Protein AF-A0A6A6YXM2-F1 (afdb_monomer_lite)

Foldseek 3Di:
DPPCVVPLVVLLVLLLVLLLVPPPPPDPCSPVLSVLLVVVLVVDVVLVVLQCVQLVVQVPDPDNDDSPRSNVSVCPRPSSVVSSVVSCVVVDPDDDDDDDPDFDADPNDTD

Secondary structure (DSSP, 8-state):
--HHHHH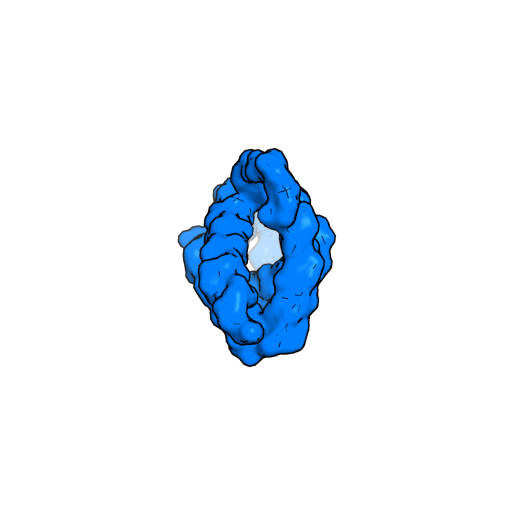HHHHHHHHHHHHHTTSTTS-S-HHHHHHHHHHHHHH-HHHHHHHHHHHGGGTS-SS---HHHHHHHHTT-HHHHHHHHHHHHHH----------S--EETTEE-

Structure (mmCIF, N/CA/C/O backbone):
data_AF-A0A6A6YXM2-F1
#
_entry.id   AF-A0A6A6YXM2-F1
#
loop_
_atom_site.group_PDB
_atom_site.id
_atom_site.type_symbol
_atom_site.label_atom_id
_atom_site.label_alt_id
_atom_site.label_comp_id
_atom_site.label_asym_id
_atom_site.label_entity_id
_atom_site.label_seq_id
_atom_site.pdbx_PDB_ins_code
_atom_site.Cartn_x
_atom_site.Cartn_y
_atom_site.Cartn_z
_atom_site.occupancy
_atom_site.B_iso_or_equiv
_atom_site.auth_seq_id
_atom_site.auth_comp_id
_atom_site.auth_asym_id
_atom_site.auth_atom_id
_atom_site.pdbx_PDB_model_num
ATOM 1 N N . MET A 1 1 ? -23.058 -2.006 18.139 1.00 37.28 1 MET A N 1
ATOM 2 C CA . MET A 1 1 ? -22.084 -2.447 17.113 1.00 37.28 1 MET A CA 1
ATOM 3 C C . MET A 1 1 ? -22.248 -1.677 15.785 1.00 37.28 1 MET A C 1
ATOM 5 O O . MET A 1 1 ? -22.122 -2.265 14.727 1.00 37.28 1 MET A O 1
ATOM 9 N N . TYR A 1 2 ? -22.517 -0.359 15.825 1.00 26.78 2 TYR A N 1
ATOM 10 C CA . TYR A 1 2 ? -22.783 0.479 14.630 1.00 26.78 2 TYR A CA 1
ATOM 11 C C . TYR A 1 2 ? -21.821 1.678 14.481 1.00 26.78 2 TYR A C 1
ATOM 13 O O . TYR A 1 2 ? -21.868 2.398 13.491 1.00 26.78 2 TYR A O 1
ATOM 21 N N . TRP A 1 3 ? -20.914 1.879 15.442 1.00 25.92 3 TRP A N 1
ATOM 22 C CA . TRP A 1 3 ? -20.060 3.071 15.515 1.00 25.92 3 TRP A CA 1
ATOM 23 C C . TRP A 1 3 ? -18.758 2.972 14.695 1.00 25.92 3 TRP A C 1
ATOM 25 O O . TRP A 1 3 ? -18.147 3.995 14.413 1.00 25.92 3 TRP A O 1
ATOM 35 N N . ALA A 1 4 ? -18.345 1.777 14.252 1.00 35.81 4 ALA A N 1
ATOM 36 C CA . ALA A 1 4 ? -17.103 1.593 13.486 1.00 35.81 4 ALA A CA 1
ATOM 37 C C . ALA A 1 4 ? -17.230 1.996 11.999 1.00 35.81 4 ALA A C 1
ATOM 39 O O . ALA A 1 4 ? -16.297 2.540 11.413 1.00 35.81 4 ALA A O 1
ATOM 40 N N . TYR A 1 5 ? -18.408 1.806 11.394 1.00 35.81 5 TYR A N 1
ATOM 41 C CA . TYR A 1 5 ? -18.618 2.040 9.958 1.00 35.81 5 TYR A CA 1
ATOM 42 C C . TYR A 1 5 ? -18.688 3.524 9.570 1.00 35.81 5 TYR A C 1
ATOM 44 O O . TYR A 1 5 ? -18.287 3.886 8.466 1.00 35.81 5 TYR A O 1
ATOM 52 N N . VAL A 1 6 ? -19.166 4.392 10.466 1.00 43.00 6 VAL A N 1
ATOM 53 C CA . VAL A 1 6 ? -19.363 5.821 10.162 1.00 43.00 6 VAL A CA 1
ATOM 54 C C . VAL A 1 6 ? -18.051 6.611 10.266 1.00 43.00 6 VAL A C 1
ATOM 56 O O . VAL A 1 6 ? -17.870 7.585 9.540 1.00 43.00 6 VAL A O 1
ATOM 59 N N . TYR A 1 7 ? -17.100 6.156 11.090 1.00 40.41 7 TYR A N 1
ATOM 60 C CA . TYR A 1 7 ? -15.811 6.830 11.290 1.00 40.41 7 TYR A CA 1
ATOM 61 C C . TYR A 1 7 ? -14.624 6.157 10.573 1.00 40.41 7 TYR A C 1
ATOM 63 O O . TYR A 1 7 ? -13.677 6.853 10.227 1.00 40.41 7 TYR A O 1
ATOM 71 N N . GLY A 1 8 ? -14.657 4.855 10.257 1.00 42.00 8 GLY A N 1
ATOM 72 C CA . GLY A 1 8 ? -13.534 4.177 9.579 1.00 42.00 8 GLY A CA 1
ATOM 73 C C . GLY A 1 8 ? -13.321 4.611 8.119 1.00 42.00 8 GLY A C 1
ATOM 74 O O . GLY A 1 8 ? -12.204 4.911 7.696 1.00 42.00 8 GLY A O 1
ATOM 75 N N . LEU A 1 9 ? -14.410 4.735 7.356 1.00 47.22 9 LEU A N 1
ATOM 76 C CA . LEU A 1 9 ? -14.411 5.180 5.954 1.00 47.22 9 LEU A CA 1
ATOM 77 C C . LEU A 1 9 ? -13.849 6.601 5.731 1.00 47.22 9 LEU A C 1
ATOM 79 O O . LEU A 1 9 ? -13.010 6.769 4.837 1.00 47.22 9 LEU A O 1
ATOM 83 N N . PRO A 1 10 ? -14.245 7.635 6.503 1.00 50.97 10 PRO A N 1
ATOM 84 C CA . PRO A 1 10 ? -13.688 8.973 6.325 1.00 50.97 10 PRO A CA 1
ATOM 85 C C . PRO A 1 10 ? -12.202 9.035 6.694 1.00 50.97 10 PRO A C 1
ATOM 87 O O . PRO A 1 10 ? -11.442 9.667 5.958 1.00 50.97 10 PRO A O 1
ATOM 90 N N . LEU A 1 11 ? -11.766 8.324 7.741 1.00 50.78 11 LEU A N 1
ATOM 91 C CA . LEU A 1 11 ? -10.362 8.267 8.165 1.00 50.78 11 LEU A CA 1
ATOM 92 C C . LEU A 1 11 ? -9.461 7.628 7.102 1.00 50.78 11 LEU A C 1
ATOM 94 O O . LEU A 1 11 ? -8.409 8.178 6.766 1.00 50.78 11 LEU A O 1
ATOM 98 N N . LEU A 1 12 ? -9.915 6.529 6.494 1.00 53.12 12 LEU A N 1
ATOM 99 C CA . LEU A 1 12 ? -9.213 5.871 5.393 1.00 53.12 12 LEU A CA 1
ATOM 100 C C . LEU A 1 12 ? -9.151 6.775 4.147 1.00 53.12 12 LEU A C 1
ATOM 102 O O . LEU A 1 12 ? -8.117 6.869 3.482 1.00 53.12 12 LEU A O 1
ATOM 106 N N . SER A 1 13 ? -10.231 7.511 3.856 1.00 54.22 13 SER A N 1
ATOM 107 C CA . SER A 1 13 ? -10.264 8.463 2.738 1.00 54.22 13 SER A CA 1
ATOM 108 C C . SER A 1 13 ? -9.297 9.642 2.935 1.00 54.22 13 SER A C 1
ATOM 110 O O . SER A 1 13 ? -8.656 10.082 1.977 1.00 54.22 13 SER A O 1
ATOM 112 N N . ILE A 1 14 ? -9.157 10.133 4.173 1.00 56.78 14 ILE A N 1
ATOM 113 C CA . ILE A 1 14 ? -8.254 11.231 4.541 1.00 56.78 14 ILE A CA 1
ATOM 114 C C . ILE A 1 14 ? -6.802 10.751 4.476 1.00 56.78 14 ILE A C 1
ATOM 116 O O . ILE A 1 14 ? -5.985 11.396 3.820 1.00 56.78 14 ILE A O 1
ATOM 120 N N . ALA A 1 15 ? -6.504 9.580 5.051 1.00 56.91 15 ALA A N 1
ATOM 121 C CA . ALA A 1 15 ? -5.195 8.930 4.977 1.00 56.91 15 ALA A CA 1
ATOM 122 C C . ALA A 1 15 ? -4.700 8.799 3.528 1.00 56.91 15 ALA A C 1
ATOM 124 O O . ALA A 1 15 ? -3.569 9.166 3.200 1.00 56.91 15 ALA A O 1
ATOM 125 N N . LEU A 1 16 ? -5.577 8.350 2.629 1.00 55.59 16 LEU A N 1
ATOM 126 C CA . LEU A 1 16 ? -5.247 8.175 1.218 1.00 55.59 16 LEU A CA 1
ATOM 127 C C . LEU A 1 16 ? -5.106 9.498 0.465 1.00 55.59 16 LEU A C 1
ATOM 129 O O . LEU A 1 16 ? -4.253 9.600 -0.415 1.00 55.59 16 LEU A O 1
ATOM 133 N N . ARG A 1 17 ? -5.885 10.535 0.809 1.00 52.94 17 ARG A N 1
ATOM 134 C CA . ARG A 1 17 ? -5.680 11.892 0.269 1.00 52.94 17 ARG A CA 1
ATOM 135 C C . ARG A 1 17 ? -4.328 12.466 0.695 1.00 52.94 17 ARG A C 1
ATOM 137 O O . ARG A 1 17 ? -3.657 13.071 -0.135 1.00 52.94 17 ARG A O 1
ATOM 144 N N . SER A 1 18 ? -3.900 12.238 1.935 1.00 48.03 18 SER A N 1
ATOM 145 C CA . SER A 1 18 ? -2.586 12.670 2.427 1.00 48.03 18 SER A CA 1
ATOM 146 C C . SER A 1 18 ? -1.431 11.906 1.767 1.00 48.03 18 SER A C 1
ATOM 148 O O . SER A 1 18 ? -0.402 12.508 1.456 1.00 48.03 18 SER A O 1
ATOM 150 N N . LEU A 1 19 ? -1.611 10.613 1.465 1.00 52.00 19 LEU A N 1
ATOM 151 C CA . LEU A 1 19 ? -0.616 9.802 0.751 1.00 52.00 19 LEU A CA 1
ATOM 152 C C . LEU A 1 19 ? -0.409 10.253 -0.709 1.00 52.00 19 LEU A C 1
ATOM 154 O O . LEU A 1 19 ? 0.694 10.125 -1.244 1.00 52.00 19 LEU A O 1
ATOM 158 N N . LYS A 1 20 ? -1.444 10.821 -1.354 1.00 51.00 20 LYS A N 1
ATOM 159 C CA . LYS A 1 20 ? -1.346 11.342 -2.732 1.00 51.00 20 LYS A CA 1
ATOM 160 C C . LYS A 1 20 ? -0.271 12.419 -2.876 1.00 51.00 20 LYS A C 1
ATOM 162 O O . LYS A 1 20 ? 0.362 12.482 -3.920 1.00 51.00 20 LYS A O 1
ATOM 167 N N . LEU A 1 21 ? -0.023 13.239 -1.854 1.00 44.38 21 LEU A N 1
ATOM 168 C CA . LEU A 1 21 ? 0.851 14.413 -1.978 1.00 44.38 21 LEU A CA 1
ATOM 169 C C . LEU A 1 21 ? 2.350 14.083 -2.023 1.00 44.38 21 LEU A C 1
ATOM 171 O O . LEU A 1 21 ? 3.141 14.911 -2.455 1.00 44.38 21 LEU A O 1
ATOM 175 N N . THR A 1 22 ? 2.764 12.886 -1.604 1.00 47.75 22 THR A N 1
ATOM 176 C CA . THR A 1 22 ? 4.187 12.585 -1.371 1.00 47.75 22 THR A CA 1
ATOM 177 C C . THR A 1 22 ? 4.848 11.699 -2.436 1.00 47.75 22 THR A C 1
ATOM 179 O O . THR A 1 22 ? 6.050 11.458 -2.346 1.00 47.75 22 THR A O 1
ATOM 182 N N . LYS A 1 23 ? 4.098 11.191 -3.427 1.00 48.78 23 LYS A N 1
ATOM 183 C CA . LYS A 1 23 ? 4.615 10.333 -4.521 1.00 48.78 23 LYS A CA 1
ATOM 184 C C . LYS A 1 23 ? 4.260 10.852 -5.929 1.00 48.78 23 LYS A C 1
ATOM 186 O O . LYS A 1 23 ? 4.515 10.175 -6.927 1.00 48.78 23 LYS A O 1
ATOM 191 N N . CYS A 1 24 ? 3.693 12.060 -6.014 1.00 39.16 24 CYS A N 1
ATOM 192 C CA . CYS A 1 24 ? 3.338 12.755 -7.256 1.00 39.16 24 CYS A CA 1
ATOM 193 C C . CYS A 1 24 ? 4.575 13.229 -8.031 1.00 39.16 24 CYS A C 1
ATOM 195 O O . CYS A 1 24 ? 4.865 14.416 -8.103 1.00 39.16 24 CYS A O 1
ATOM 197 N N . SER A 1 25 ? 5.304 12.301 -8.629 1.00 44.44 25 SER A N 1
ATOM 198 C CA . SER A 1 25 ? 6.197 12.616 -9.750 1.00 44.44 25 SER A CA 1
ATOM 199 C C . SER A 1 25 ? 6.450 11.427 -10.676 1.00 44.44 25 SER A C 1
ATOM 201 O O . SER A 1 25 ? 7.063 11.611 -11.719 1.00 44.44 25 SER A O 1
ATOM 203 N N . VAL A 1 26 ? 5.945 10.223 -10.358 1.00 46.38 26 VAL A N 1
ATOM 204 C CA . VAL A 1 26 ? 6.272 9.010 -11.137 1.00 46.38 26 VAL A CA 1
ATOM 205 C C . VAL A 1 26 ? 5.048 8.293 -11.723 1.00 46.38 26 VAL A C 1
ATOM 207 O O . VAL A 1 26 ? 5.203 7.478 -12.622 1.00 46.38 26 VAL A O 1
ATOM 210 N N . ASN A 1 27 ? 3.817 8.587 -11.287 1.00 51.78 27 ASN A N 1
ATOM 211 C CA . ASN A 1 27 ? 2.633 7.954 -11.876 1.00 51.78 27 ASN A CA 1
ATOM 212 C C . ASN A 1 27 ? 1.479 8.954 -12.012 1.00 51.78 27 ASN A C 1
ATOM 214 O O . ASN A 1 27 ? 0.987 9.485 -11.017 1.00 51.78 27 ASN A O 1
ATOM 218 N N . SER A 1 28 ? 1.039 9.194 -13.246 1.00 51.34 28 SER A N 1
ATOM 219 C CA . SER A 1 28 ? 0.024 10.179 -13.645 1.00 51.34 28 SER A CA 1
ATOM 220 C C . SER A 1 28 ? -1.385 9.900 -13.093 1.00 51.34 28 SER A C 1
ATOM 222 O O . SER A 1 28 ? -2.321 10.631 -13.399 1.00 51.34 28 SER A O 1
ATOM 224 N N . ASN A 1 29 ? -1.575 8.847 -12.287 1.00 66.31 29 ASN A N 1
ATOM 225 C CA . ASN A 1 29 ? -2.887 8.390 -11.819 1.00 66.31 29 ASN A CA 1
ATOM 226 C C . ASN A 1 29 ? -2.960 8.105 -10.300 1.00 66.31 29 ASN A C 1
ATOM 228 O O . ASN A 1 29 ? -3.421 7.032 -9.894 1.00 66.31 29 ASN A O 1
ATOM 232 N N . PRO A 1 30 ? -2.585 9.054 -9.419 1.00 70.00 30 PRO A N 1
ATOM 233 C CA . PRO A 1 30 ? -2.631 8.848 -7.966 1.00 70.00 30 PRO A CA 1
ATOM 234 C C . PRO A 1 30 ? -4.058 8.621 -7.440 1.00 70.00 30 PRO A C 1
ATOM 236 O O . PRO A 1 30 ? -4.257 8.006 -6.394 1.00 70.00 30 PRO A O 1
ATOM 239 N N . TRP A 1 31 ? -5.078 9.101 -8.157 1.00 75.38 31 TRP A N 1
ATOM 240 C CA . TRP A 1 31 ? -6.476 8.867 -7.805 1.00 75.38 31 TRP A CA 1
ATOM 241 C C . TRP A 1 31 ? -6.936 7.438 -8.105 1.00 75.38 31 TRP A C 1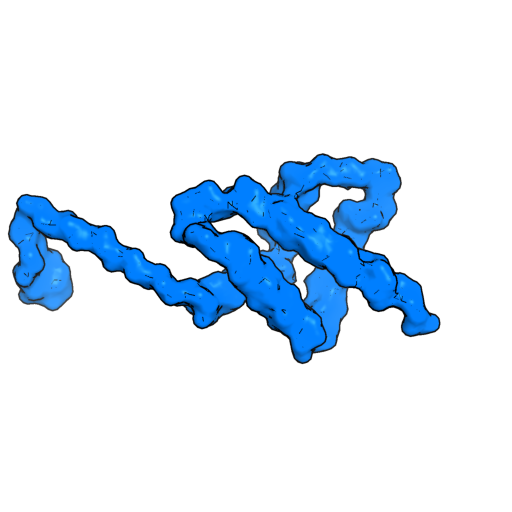
ATOM 243 O O . TRP A 1 31 ? -7.574 6.852 -7.237 1.00 75.38 31 TRP A O 1
ATOM 253 N N . LYS A 1 32 ? -6.555 6.855 -9.254 1.00 79.25 32 LYS A N 1
ATOM 254 C CA . LYS A 1 32 ? -6.894 5.463 -9.601 1.00 79.25 32 LYS A CA 1
ATOM 255 C C . LYS A 1 32 ? -6.271 4.494 -8.607 1.00 79.25 32 LYS A C 1
ATOM 257 O O . LYS A 1 32 ? -6.947 3.603 -8.111 1.00 79.25 32 LYS A O 1
ATOM 262 N N . LEU A 1 33 ? -5.000 4.716 -8.269 1.00 81.88 33 LEU A N 1
ATOM 263 C CA . LEU A 1 33 ? -4.295 3.902 -7.284 1.00 81.88 33 LEU A CA 1
ATOM 264 C C . LEU A 1 33 ? -4.991 3.942 -5.917 1.00 81.88 33 LEU A C 1
ATOM 266 O O . LEU A 1 33 ? -5.230 2.898 -5.321 1.00 81.88 33 LEU A O 1
ATOM 270 N N . ALA A 1 34 ? -5.380 5.131 -5.447 1.00 84.00 34 ALA A N 1
ATOM 271 C CA . ALA A 1 34 ? -6.124 5.263 -4.195 1.00 84.00 34 ALA A CA 1
ATOM 272 C C . ALA A 1 34 ? -7.479 4.530 -4.237 1.00 84.00 34 ALA A C 1
ATOM 274 O O . ALA A 1 34 ? -7.848 3.892 -3.254 1.00 84.00 34 ALA A O 1
AT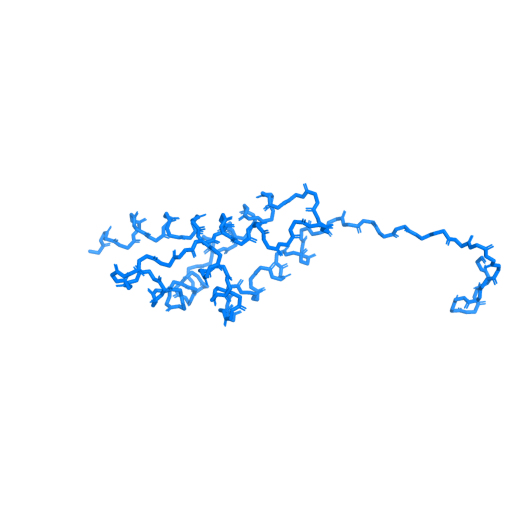OM 275 N N . SER A 1 35 ? -8.195 4.578 -5.366 1.00 84.88 35 SER A N 1
ATOM 276 C CA . SER A 1 35 ? -9.449 3.837 -5.554 1.00 84.88 35 SER A CA 1
ATOM 277 C C . SER A 1 35 ? -9.246 2.322 -5.488 1.00 84.88 35 SER A C 1
ATOM 279 O O . SER A 1 35 ? -10.017 1.637 -4.822 1.00 84.88 35 SER A O 1
ATOM 281 N N . TRP A 1 36 ? -8.193 1.795 -6.115 1.00 87.75 36 TRP A N 1
ATOM 282 C CA . TRP A 1 36 ? -7.886 0.364 -6.067 1.00 87.75 36 TRP A CA 1
ATOM 283 C C . TRP A 1 36 ? -7.428 -0.105 -4.683 1.00 87.75 36 TRP A C 1
ATOM 285 O O . TRP A 1 36 ? -7.819 -1.185 -4.248 1.00 87.75 36 TRP A O 1
ATOM 295 N N . VAL A 1 37 ? -6.661 0.717 -3.960 1.00 89.00 37 VAL A N 1
ATOM 296 C CA . VAL A 1 37 ? -6.295 0.435 -2.562 1.00 89.00 37 VAL A CA 1
ATOM 297 C C . VAL A 1 37 ? -7.541 0.389 -1.681 1.00 89.00 37 VAL A C 1
ATOM 299 O O . VAL A 1 37 ? -7.702 -0.556 -0.915 1.00 89.00 37 VAL A O 1
ATOM 302 N N . LEU A 1 38 ? -8.464 1.346 -1.832 1.00 88.94 38 LEU A N 1
ATOM 303 C CA . LEU A 1 38 ? -9.745 1.322 -1.117 1.00 88.94 38 LEU A CA 1
ATOM 304 C C . LEU A 1 38 ? -10.544 0.064 -1.419 1.00 88.94 38 LEU A C 1
ATOM 306 O O . LEU A 1 38 ? -11.010 -0.589 -0.492 1.00 88.94 38 LEU A O 1
ATOM 310 N N . ALA A 1 39 ? -10.671 -0.292 -2.696 1.00 90.38 39 ALA A N 1
ATOM 311 C CA . ALA A 1 39 ? -11.375 -1.501 -3.096 1.00 90.38 39 ALA A CA 1
ATOM 312 C C . ALA A 1 39 ? -10.753 -2.745 -2.440 1.00 90.38 39 ALA A C 1
ATOM 314 O O . ALA A 1 39 ? -11.468 -3.534 -1.829 1.00 90.38 39 ALA A O 1
ATOM 315 N N . ARG A 1 40 ? -9.420 -2.888 -2.476 1.00 90.31 40 ARG A N 1
ATOM 316 C CA . ARG A 1 40 ? -8.712 -4.025 -1.864 1.00 90.31 40 ARG A CA 1
ATOM 317 C C . ARG A 1 40 ? -8.984 -4.141 -0.363 1.00 90.31 40 ARG A C 1
ATOM 319 O O . ARG A 1 40 ? -9.244 -5.239 0.114 1.00 90.31 40 ARG A O 1
ATOM 326 N N . ILE A 1 41 ? -8.972 -3.017 0.354 1.00 91.88 41 ILE A N 1
ATOM 327 C CA . ILE A 1 41 ? -9.243 -2.975 1.797 1.00 91.88 41 ILE A CA 1
ATOM 328 C C . ILE A 1 41 ? -10.715 -3.292 2.089 1.00 91.88 41 ILE A C 1
ATOM 330 O O . ILE A 1 41 ? -11.014 -4.035 3.015 1.00 91.88 41 ILE A O 1
ATOM 334 N N . LEU A 1 42 ? -11.653 -2.757 1.305 1.00 90.94 42 LEU A N 1
ATOM 335 C CA . LEU A 1 42 ? -13.087 -2.966 1.531 1.00 90.94 42 LEU A CA 1
ATOM 336 C C . LEU A 1 42 ? -13.546 -4.399 1.226 1.00 90.94 42 LEU A C 1
ATOM 338 O O . LEU A 1 42 ? -14.507 -4.860 1.841 1.00 90.94 42 LEU A O 1
ATOM 342 N N . HIS A 1 43 ? -12.873 -5.093 0.305 1.00 92.25 43 HIS A N 1
ATOM 343 C CA . HIS A 1 43 ? -13.215 -6.461 -0.091 1.00 92.25 43 HIS A CA 1
ATOM 344 C C . HIS A 1 43 ? -12.606 -7.555 0.799 1.00 92.25 43 HIS A C 1
ATOM 346 O O . HIS A 1 43 ? -13.080 -8.688 0.751 1.00 92.25 43 HIS A O 1
ATOM 352 N N . ASP A 1 44 ? -11.604 -7.244 1.626 1.00 91.25 44 ASP A N 1
ATOM 353 C CA . ASP A 1 44 ? -11.011 -8.187 2.580 1.00 91.25 44 ASP A CA 1
ATOM 354 C C . ASP A 1 44 ? -11.188 -7.674 4.015 1.00 91.25 44 ASP A C 1
ATOM 356 O O . ASP A 1 44 ? -10.462 -6.799 4.492 1.00 91.25 44 ASP A O 1
ATOM 360 N N . ALA A 1 45 ? -12.163 -8.248 4.726 1.00 91.00 45 ALA A N 1
ATOM 361 C CA . ALA A 1 45 ? -12.487 -7.855 6.095 1.00 91.00 45 ALA A CA 1
ATOM 362 C C . ALA A 1 45 ? -11.321 -8.070 7.077 1.00 91.00 45 ALA A C 1
ATOM 364 O O . ALA A 1 45 ? -11.135 -7.254 7.977 1.00 91.00 45 ALA A O 1
ATOM 365 N N . ARG A 1 46 ? -10.501 -9.114 6.885 1.00 93.00 46 ARG A N 1
ATOM 366 C CA . ARG A 1 46 ? -9.344 -9.389 7.754 1.00 93.00 46 ARG A CA 1
ATOM 367 C C . ARG A 1 46 ? -8.234 -8.374 7.513 1.00 93.00 46 ARG A C 1
ATOM 369 O O . ARG A 1 46 ? -7.589 -7.925 8.459 1.00 93.00 46 ARG A O 1
ATOM 376 N N . LEU A 1 47 ? -8.001 -8.013 6.252 1.00 90.62 47 LEU A N 1
ATOM 377 C CA . LEU A 1 47 ? -7.050 -6.963 5.893 1.00 90.62 47 LEU A CA 1
ATOM 378 C C . LEU A 1 47 ? -7.500 -5.606 6.445 1.00 90.62 47 LEU A C 1
ATOM 380 O O . LEU A 1 47 ? -6.687 -4.875 7.009 1.00 90.62 47 LEU A O 1
ATOM 384 N N . ARG A 1 48 ? -8.796 -5.297 6.331 1.00 92.38 48 ARG A N 1
ATOM 385 C CA . ARG A 1 48 ? -9.391 -4.079 6.885 1.00 92.38 48 ARG A CA 1
ATOM 386 C C . ARG A 1 48 ? -9.166 -3.966 8.386 1.00 92.38 48 ARG A C 1
ATOM 388 O O . ARG A 1 48 ? -8.643 -2.948 8.817 1.00 92.38 48 ARG A O 1
ATOM 395 N N . GLU A 1 49 ? -9.487 -5.002 9.157 1.00 92.94 49 GLU A N 1
ATOM 396 C CA . GLU A 1 49 ? -9.292 -5.004 10.614 1.00 92.94 49 GLU A CA 1
ATOM 397 C C . GLU A 1 49 ? -7.829 -4.758 11.001 1.00 92.94 49 GLU A C 1
ATOM 399 O O . GLU A 1 49 ? -7.543 -3.958 11.892 1.00 92.94 49 GLU A O 1
ATOM 404 N N . LYS A 1 50 ? -6.885 -5.393 10.295 1.00 93.25 50 LYS A N 1
ATOM 405 C CA . LYS A 1 50 ? -5.448 -5.195 10.533 1.00 93.25 50 LYS A CA 1
ATOM 406 C C . LYS A 1 50 ? -5.000 -3.766 10.241 1.00 93.25 50 LYS A C 1
ATOM 408 O O . LYS A 1 50 ? -4.259 -3.191 11.033 1.00 93.25 50 LYS A O 1
ATOM 413 N N . ILE A 1 51 ? -5.448 -3.191 9.125 1.00 91.25 51 ILE A N 1
ATOM 414 C CA . ILE A 1 51 ? -5.104 -1.816 8.744 1.00 91.25 51 ILE A CA 1
ATOM 415 C C . ILE A 1 51 ? -5.759 -0.814 9.695 1.00 91.25 51 ILE A C 1
ATOM 417 O O . ILE A 1 51 ? -5.100 0.128 10.118 1.00 91.25 51 ILE A O 1
ATOM 421 N N . GLU A 1 52 ? -7.022 -1.014 10.070 1.00 90.62 52 GLU A N 1
ATOM 422 C CA . GLU A 1 52 ? -7.725 -0.160 11.033 1.00 90.62 52 GLU A CA 1
ATOM 423 C C . GLU A 1 52 ? -7.021 -0.158 12.393 1.00 90.62 52 GLU A C 1
ATOM 425 O O . GLU A 1 52 ? -6.760 0.915 12.936 1.00 90.62 52 GLU A O 1
ATOM 430 N N . ALA A 1 53 ? -6.634 -1.331 12.905 1.00 90.62 53 ALA A N 1
ATOM 431 C CA . ALA A 1 53 ? -5.853 -1.442 14.135 1.00 90.62 53 ALA A CA 1
ATOM 432 C C . ALA A 1 53 ? -4.487 -0.738 14.027 1.00 90.62 53 ALA A C 1
ATOM 434 O O . ALA A 1 53 ? -4.043 -0.096 14.978 1.00 90.62 53 ALA A O 1
ATOM 435 N N . GLU A 1 54 ? -3.838 -0.821 12.863 1.00 90.31 54 GLU A N 1
ATOM 436 C CA . GLU A 1 54 ? -2.538 -0.197 12.602 1.00 90.31 54 GLU A CA 1
ATOM 437 C C . GLU A 1 54 ? -2.620 1.338 12.522 1.00 90.31 54 GLU A C 1
ATOM 439 O O . GLU A 1 54 ? -1.712 2.029 12.986 1.00 90.31 54 GLU A O 1
ATOM 444 N N . ILE A 1 55 ? -3.701 1.890 11.960 1.00 88.56 55 ILE A N 1
ATOM 445 C CA . ILE A 1 55 ? -3.853 3.343 11.785 1.00 88.56 55 ILE A CA 1
ATOM 446 C C . ILE A 1 55 ? -4.571 4.032 12.949 1.00 88.56 55 ILE A C 1
ATOM 448 O O . ILE A 1 55 ? -4.405 5.242 13.120 1.00 88.56 55 ILE A O 1
ATOM 452 N N . ALA A 1 56 ? -5.347 3.297 13.754 1.00 87.12 56 ALA A N 1
ATOM 453 C CA . ALA A 1 56 ? -6.141 3.838 14.859 1.00 87.12 56 ALA A CA 1
ATOM 454 C C . ALA A 1 56 ? -5.365 4.789 15.798 1.00 87.12 56 ALA A C 1
ATOM 456 O O . ALA A 1 56 ? -5.905 5.857 16.106 1.00 87.12 56 ALA A O 1
ATOM 457 N N . PRO A 1 57 ? -4.103 4.510 16.196 1.00 85.56 57 PRO 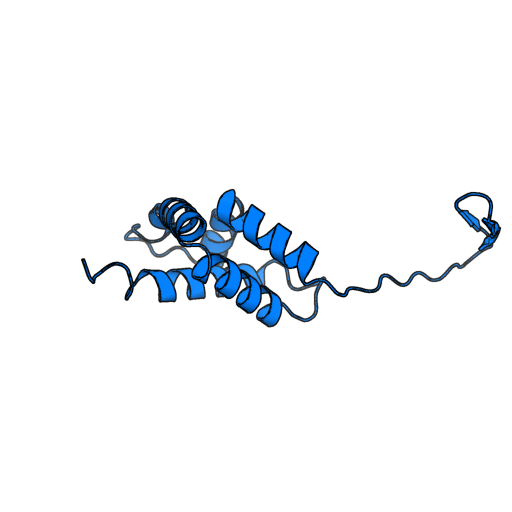A N 1
ATOM 458 C CA . PRO A 1 57 ? -3.339 5.395 17.084 1.00 85.56 57 PRO A CA 1
ATOM 459 C C . PRO A 1 57 ? -3.090 6.801 16.520 1.00 85.56 57 PRO A C 1
ATOM 461 O O . PRO A 1 57 ? -2.861 7.744 17.276 1.00 85.56 57 PRO A O 1
ATOM 464 N N . TYR A 1 58 ? -3.122 6.967 15.196 1.00 81.25 58 TYR A N 1
ATOM 465 C CA . TYR A 1 58 ? -2.884 8.260 14.549 1.00 81.25 58 TYR A CA 1
ATOM 466 C C . TYR A 1 58 ? -4.136 9.139 14.473 1.00 81.25 58 TYR A C 1
ATOM 468 O O . TYR A 1 58 ? -4.020 10.323 14.155 1.00 81.25 58 TYR A O 1
ATOM 476 N N . PHE A 1 59 ? -5.310 8.580 14.778 1.00 75.31 59 PHE A N 1
ATOM 477 C CA . PHE A 1 59 ? -6.604 9.258 14.670 1.00 75.31 59 PHE A CA 1
ATOM 478 C C . PHE A 1 59 ? -7.317 9.460 16.013 1.00 75.31 59 PHE A C 1
ATOM 480 O O . PHE A 1 59 ? -8.260 10.240 16.083 1.00 75.31 59 PHE A O 1
ATOM 487 N N . THR A 1 60 ? -6.853 8.816 17.086 1.00 72.06 60 THR A N 1
ATOM 488 C CA . THR A 1 60 ? -7.355 9.003 18.460 1.00 72.06 60 THR A CA 1
ATOM 489 C C . THR A 1 60 ? -6.645 10.120 19.235 1.00 72.06 60 THR A C 1
ATOM 4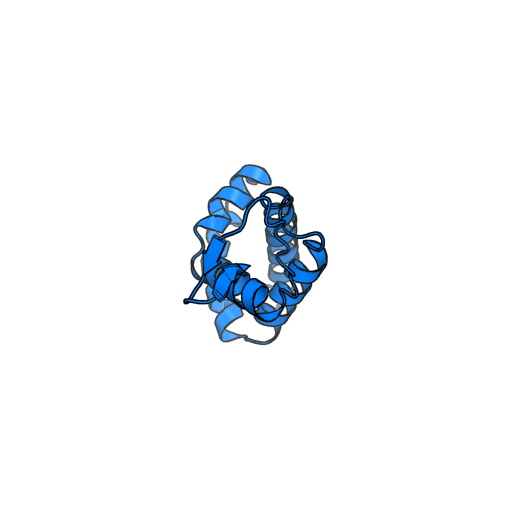91 O O . THR A 1 60 ? -7.108 10.522 20.300 1.00 72.06 60 THR A O 1
ATOM 494 N N . SER A 1 61 ? -5.541 10.654 18.708 1.00 61.16 61 SER A N 1
ATOM 495 C CA . SER A 1 61 ? -4.813 11.790 19.286 1.00 61.16 61 SER A CA 1
ATOM 496 C C . SER A 1 61 ? -5.636 13.083 19.198 1.00 61.16 61 SER A C 1
ATOM 498 O O . SER A 1 61 ? -5.959 13.540 18.103 1.00 61.16 61 SER A O 1
ATOM 500 N N . THR A 1 62 ? -5.895 13.728 20.342 1.00 56.69 62 THR A N 1
ATOM 501 C CA . THR A 1 62 ? -6.524 15.063 20.468 1.00 56.69 62 THR A CA 1
ATOM 502 C C . THR A 1 62 ? -5.791 16.165 19.697 1.00 56.69 62 THR A C 1
ATOM 504 O O . THR A 1 62 ? -6.379 17.199 19.389 1.00 56.69 62 THR A O 1
ATOM 507 N N . ASN A 1 63 ? -4.532 15.932 19.319 1.00 60.69 63 ASN A N 1
ATOM 508 C CA . ASN A 1 63 ? -3.810 16.758 18.364 1.00 60.69 63 ASN A CA 1
ATOM 509 C C . ASN A 1 63 ? -3.932 16.152 16.966 1.00 60.69 63 ASN A C 1
ATOM 511 O O . ASN A 1 63 ? -3.229 15.193 16.631 1.00 60.69 63 ASN A O 1
ATOM 515 N N . SER A 1 64 ? -4.804 16.739 16.143 1.00 68.12 64 SER A N 1
ATOM 516 C CA . SER A 1 64 ? -4.881 16.426 14.717 1.00 68.12 64 SER A CA 1
ATOM 517 C C . SER A 1 64 ? -3.508 16.648 14.084 1.00 68.12 64 SER A C 1
ATOM 519 O O . SER A 1 64 ? -3.010 17.774 14.013 1.00 68.12 64 SER A O 1
ATOM 521 N N . LEU A 1 65 ? -2.874 15.570 13.619 1.00 74.81 65 LEU A N 1
ATOM 522 C CA . LEU A 1 65 ? -1.624 15.668 12.873 1.00 74.81 65 LEU A CA 1
ATOM 523 C C . LEU A 1 65 ? -1.858 16.481 11.596 1.00 74.81 65 LEU A C 1
ATOM 525 O O . LEU A 1 65 ? -2.889 16.344 10.935 1.00 74.81 65 LEU A O 1
ATOM 529 N N . SER A 1 66 ? -0.880 17.306 11.209 1.00 81.50 66 SER A N 1
ATOM 530 C CA . SER A 1 66 ? -0.928 17.933 9.889 1.00 81.50 66 SER A CA 1
ATOM 531 C C . SER A 1 66 ? -0.914 16.847 8.802 1.00 81.50 66 SER A C 1
ATOM 533 O O . SER A 1 66 ? -0.275 15.806 8.998 1.00 81.50 66 SER A O 1
ATOM 535 N N . PRO A 1 67 ? -1.543 17.072 7.634 1.00 75.31 67 PRO A N 1
ATOM 536 C CA . PRO A 1 67 ? -1.606 16.073 6.564 1.00 75.31 67 PRO A CA 1
ATOM 537 C C . PRO A 1 67 ? -0.236 15.506 6.163 1.00 75.31 67 PRO A C 1
ATOM 539 O O . PRO A 1 67 ? -0.110 14.319 5.875 1.00 75.31 67 PRO A O 1
ATOM 542 N N . VAL A 1 68 ? 0.810 16.338 6.202 1.00 78.75 68 VAL A N 1
ATOM 543 C CA . VAL A 1 68 ? 2.192 15.929 5.906 1.00 78.75 68 VAL A CA 1
ATOM 544 C C . VAL A 1 68 ? 2.748 15.006 6.993 1.00 78.75 68 VAL A C 1
ATOM 546 O O . VAL A 1 68 ? 3.313 13.959 6.680 1.00 78.75 68 VAL A O 1
ATOM 549 N N . LYS A 1 69 ? 2.568 15.353 8.276 1.00 81.00 69 LYS A N 1
ATOM 550 C CA . LYS A 1 69 ? 3.021 14.516 9.398 1.00 81.00 69 LYS A CA 1
ATOM 551 C C . LYS A 1 69 ? 2.270 13.186 9.436 1.00 81.00 69 LYS A C 1
ATOM 553 O O . LYS A 1 69 ? 2.894 12.153 9.664 1.00 81.00 69 LYS A O 1
ATOM 558 N N . LEU A 1 70 ? 0.966 13.207 9.163 1.00 82.31 70 LEU A N 1
ATOM 559 C CA . LEU A 1 70 ? 0.149 12.004 9.052 1.00 82.31 70 LEU A CA 1
ATOM 560 C C . LEU A 1 70 ? 0.650 11.105 7.914 1.00 82.31 70 LEU A C 1
ATOM 562 O O . LEU A 1 70 ? 0.912 9.932 8.148 1.00 82.31 70 LEU A O 1
ATOM 566 N N . ALA A 1 71 ? 0.885 11.654 6.717 1.00 80.31 71 ALA A N 1
ATOM 567 C CA . ALA A 1 71 ? 1.423 10.887 5.591 1.00 80.31 71 ALA A CA 1
ATOM 568 C C . ALA A 1 71 ? 2.781 10.237 5.912 1.00 80.31 71 ALA A C 1
ATOM 570 O O . ALA A 1 71 ? 3.008 9.080 5.566 1.00 80.31 71 ALA A O 1
ATOM 571 N N . LEU A 1 72 ? 3.676 10.953 6.603 1.00 82.56 72 LEU A N 1
ATOM 572 C CA . LEU A 1 72 ? 4.969 10.406 7.027 1.00 82.56 72 LEU A CA 1
ATOM 573 C C . LEU A 1 72 ? 4.821 9.267 8.040 1.00 82.56 72 LEU A C 1
ATOM 575 O O . LEU A 1 72 ? 5.567 8.298 7.966 1.00 82.56 72 LEU A O 1
ATOM 579 N N . LYS A 1 73 ? 3.862 9.359 8.966 1.00 84.50 73 LYS A N 1
ATOM 580 C CA . LYS A 1 73 ? 3.586 8.288 9.933 1.00 84.50 73 LYS A CA 1
ATOM 581 C C . LYS A 1 73 ? 2.951 7.067 9.267 1.00 84.50 73 LYS A C 1
ATOM 583 O O . LYS A 1 73 ? 3.396 5.955 9.521 1.00 84.50 73 LYS A O 1
ATOM 588 N N . LEU A 1 74 ? 2.009 7.280 8.348 1.00 86.44 74 LEU A N 1
ATOM 589 C CA . LEU A 1 74 ? 1.344 6.213 7.593 1.00 86.44 74 LEU A CA 1
ATOM 590 C C . LEU A 1 74 ? 2.297 5.426 6.680 1.00 86.44 74 LEU A C 1
ATOM 592 O O . LEU A 1 74 ? 2.020 4.277 6.359 1.00 86.44 74 LEU A O 1
ATOM 596 N N . ARG A 1 75 ? 3.450 5.991 6.295 1.00 86.31 75 ARG A N 1
ATOM 597 C CA . ARG A 1 75 ? 4.506 5.243 5.585 1.00 86.31 75 ARG A CA 1
ATOM 598 C C . ARG A 1 75 ? 5.155 4.141 6.424 1.00 86.31 75 ARG A C 1
ATOM 600 O O . ARG A 1 75 ? 5.782 3.258 5.853 1.00 86.31 75 ARG A O 1
ATOM 607 N N . ASN A 1 76 ? 5.021 4.194 7.745 1.00 87.31 76 ASN A N 1
ATOM 608 C CA . ASN A 1 76 ? 5.554 3.167 8.639 1.00 87.31 76 ASN A CA 1
ATOM 609 C C . ASN A 1 76 ? 4.521 2.073 8.948 1.00 87.31 76 ASN A C 1
ATOM 611 O O . ASN A 1 76 ? 4.854 1.095 9.610 1.00 87.31 76 ASN A O 1
ATOM 615 N N . CYS A 1 77 ? 3.282 2.229 8.472 1.00 89.00 77 CYS A N 1
ATOM 616 C CA . CYS A 1 77 ? 2.229 1.229 8.581 1.00 89.00 77 CYS A CA 1
ATOM 617 C C . CYS A 1 77 ? 2.507 0.099 7.581 1.00 89.00 77 CYS A C 1
ATOM 619 O O . CYS A 1 77 ? 2.337 0.256 6.371 1.00 89.00 77 CYS A O 1
ATOM 621 N N . SER A 1 78 ? 2.979 -1.028 8.099 1.00 92.56 78 SER A N 1
ATOM 622 C CA . SER A 1 78 ? 3.375 -2.216 7.352 1.00 92.56 78 SER A CA 1
ATOM 623 C C . SER A 1 78 ? 2.249 -2.796 6.492 1.00 92.56 78 SER A C 1
ATOM 625 O O . SER A 1 78 ? 2.468 -3.033 5.304 1.00 92.56 78 SER A O 1
ATOM 627 N N . TYR A 1 79 ? 1.036 -2.961 7.030 1.00 92.00 79 TYR A N 1
ATOM 628 C CA . TYR A 1 79 ? -0.088 -3.524 6.276 1.00 92.00 79 TYR A CA 1
ATOM 629 C C . TYR A 1 79 ? -0.601 -2.544 5.225 1.00 92.00 79 TYR A C 1
ATOM 631 O O . TYR A 1 79 ? -0.860 -2.932 4.081 1.00 92.00 79 TYR A O 1
ATOM 639 N N . LEU A 1 80 ? -0.697 -1.263 5.584 1.00 88.88 80 LEU A N 1
ATOM 640 C CA . LEU A 1 80 ? -1.102 -0.220 4.645 1.00 88.88 80 LEU A CA 1
ATOM 641 C C . LEU A 1 80 ? -0.117 -0.102 3.469 1.00 88.88 80 LEU A C 1
ATOM 643 O O . LEU A 1 80 ? -0.535 -0.052 2.311 1.00 88.88 80 LEU A O 1
ATOM 647 N N . MET A 1 81 ? 1.190 -0.095 3.746 1.00 91.38 81 MET A N 1
ATOM 648 C CA . MET A 1 81 ? 2.226 0.020 2.717 1.00 91.38 81 MET A CA 1
ATOM 649 C C . MET A 1 81 ? 2.385 -1.247 1.878 1.00 91.38 81 MET A C 1
ATOM 651 O O . MET A 1 81 ? 2.637 -1.143 0.673 1.00 91.38 81 MET A O 1
ATOM 655 N N . ALA A 1 82 ? 2.203 -2.427 2.474 1.00 90.81 82 ALA A N 1
ATOM 656 C CA . ALA A 1 82 ? 2.163 -3.687 1.739 1.00 90.81 82 ALA A CA 1
ATOM 657 C C . ALA A 1 82 ? 0.997 -3.692 0.741 1.00 90.81 82 ALA A C 1
ATOM 659 O O . ALA A 1 82 ? 1.215 -3.898 -0.452 1.00 90.81 82 ALA A O 1
ATOM 660 N N . THR A 1 83 ? -0.207 -3.334 1.199 1.00 90.94 83 THR A N 1
ATOM 661 C CA . THR A 1 83 ? -1.404 -3.227 0.347 1.00 90.94 83 THR A CA 1
ATOM 662 C C . THR A 1 83 ? -1.199 -2.212 -0.775 1.00 90.94 83 THR A C 1
ATOM 664 O O . THR A 1 83 ? -1.486 -2.487 -1.938 1.00 90.94 83 THR A O 1
ATOM 667 N N . TYR A 1 84 ? -0.656 -1.036 -0.451 1.00 89.31 84 TYR A N 1
ATOM 668 C CA . TYR A 1 84 ? -0.342 -0.013 -1.446 1.00 89.31 84 TYR A CA 1
ATOM 669 C C . TYR A 1 84 ? 0.619 -0.533 -2.524 1.00 89.31 84 TYR A C 1
ATOM 671 O O . TYR A 1 84 ? 0.416 -0.274 -3.710 1.00 89.31 84 TYR A O 1
ATOM 679 N N . SER A 1 85 ? 1.655 -1.269 -2.121 1.00 88.56 85 SER A N 1
ATOM 680 C CA . SER A 1 85 ? 2.670 -1.804 -3.034 1.00 88.56 85 SER A CA 1
ATOM 681 C C . SER A 1 85 ? 2.118 -2.927 -3.912 1.00 88.56 85 SER A C 1
ATOM 683 O O . SER A 1 85 ? 2.380 -2.933 -5.111 1.00 88.56 85 SER A O 1
ATOM 685 N N . GLU A 1 86 ? 1.307 -3.826 -3.353 1.00 89.38 86 GLU A N 1
ATOM 686 C CA . GLU A 1 86 ? 0.635 -4.901 -4.096 1.00 89.38 86 GLU A CA 1
ATOM 687 C C . GLU A 1 86 ? -0.332 -4.338 -5.145 1.00 89.38 86 GLU A C 1
ATOM 689 O O . GLU A 1 86 ? -0.334 -4.757 -6.306 1.00 89.38 86 GLU A O 1
ATOM 694 N N . VAL A 1 87 ? -1.122 -3.330 -4.771 1.00 89.19 87 VAL A N 1
ATOM 695 C CA . VAL A 1 87 ? -2.029 -2.669 -5.710 1.00 89.19 87 VAL A CA 1
ATOM 696 C C . VAL A 1 87 ? -1.244 -1.916 -6.776 1.00 89.19 87 VAL A C 1
ATOM 698 O O . VAL A 1 87 ? -1.595 -1.997 -7.951 1.00 89.19 87 VAL A O 1
ATOM 701 N N . LEU A 1 88 ? -0.169 -1.213 -6.408 1.00 85.38 88 LEU A N 1
ATOM 702 C CA . LEU A 1 88 ? 0.697 -0.549 -7.380 1.00 85.38 88 LEU A CA 1
ATOM 703 C C . LEU A 1 88 ? 1.282 -1.559 -8.372 1.00 85.38 88 LEU A C 1
ATOM 705 O O . LEU A 1 88 ? 1.281 -1.283 -9.565 1.00 85.38 88 LEU A O 1
ATOM 709 N N . TRP A 1 89 ? 1.725 -2.726 -7.903 1.00 84.62 89 TRP A N 1
ATOM 710 C CA . TRP A 1 89 ? 2.222 -3.800 -8.760 1.00 84.62 89 TRP A CA 1
ATOM 711 C C . TRP A 1 89 ? 1.154 -4.296 -9.739 1.00 84.62 89 TRP A C 1
ATOM 713 O O . TRP A 1 89 ? 1.400 -4.390 -10.936 1.00 84.62 89 TRP A O 1
ATOM 723 N N . THR A 1 90 ? -0.056 -4.548 -9.241 1.00 85.50 90 THR A N 1
ATOM 724 C CA . THR A 1 90 ? -1.142 -5.161 -10.023 1.00 85.50 90 THR A CA 1
ATOM 725 C C . THR A 1 90 ? -1.803 -4.183 -10.998 1.00 85.50 90 THR A C 1
ATOM 727 O O . THR A 1 90 ? -2.317 -4.583 -12.037 1.00 85.50 90 THR A O 1
ATOM 730 N N . THR A 1 91 ? -1.806 -2.887 -10.676 1.00 82.81 91 THR A N 1
ATOM 731 C CA . THR A 1 91 ? -2.518 -1.851 -11.450 1.00 82.81 91 THR A CA 1
ATOM 732 C C . THR A 1 91 ? -1.594 -0.960 -12.275 1.00 82.81 91 THR A C 1
ATOM 734 O O . THR A 1 91 ? -2.070 -0.150 -13.073 1.00 82.81 91 THR A O 1
ATOM 737 N N . SER A 1 92 ? -0.274 -1.079 -12.105 1.00 77.00 92 SER A N 1
ATOM 738 C CA . SER A 1 92 ? 0.692 -0.304 -12.880 1.00 77.00 92 SER A CA 1
ATOM 739 C C . SER A 1 92 ? 0.828 -0.862 -14.292 1.00 77.00 92 SER A C 1
ATOM 741 O O . SER A 1 92 ? 1.557 -1.817 -14.535 1.00 77.00 92 SER A O 1
ATOM 743 N N . SER A 1 93 ? 0.213 -0.179 -15.252 1.00 69.12 93 SER A N 1
ATOM 744 C CA . SER A 1 93 ? 0.465 -0.347 -16.685 1.00 69.12 93 SER A CA 1
ATOM 745 C C . SER A 1 93 ? 1.485 0.690 -17.181 1.00 69.12 93 SER A C 1
ATOM 747 O O . SER A 1 93 ? 1.181 1.517 -18.042 1.00 69.12 93 SER A O 1
ATOM 749 N N . SER A 1 94 ? 2.668 0.727 -16.564 1.00 70.44 94 SER A N 1
ATOM 750 C CA . SER A 1 94 ? 3.703 1.720 -16.888 1.00 70.44 94 SER A CA 1
ATOM 751 C C . SER A 1 94 ? 4.641 1.193 -17.974 1.00 70.44 94 SER A C 1
ATOM 753 O O . SER A 1 94 ? 5.229 0.127 -17.809 1.00 70.44 94 SER A O 1
ATOM 755 N N . THR A 1 95 ? 4.838 1.960 -19.047 1.00 74.06 95 THR A N 1
ATOM 756 C CA . THR A 1 95 ? 5.860 1.671 -20.064 1.00 74.06 95 THR A CA 1
ATOM 757 C C . THR A 1 95 ? 7.122 2.467 -19.754 1.00 74.06 95 THR A C 1
ATOM 759 O O . THR A 1 95 ? 7.078 3.692 -19.656 1.00 74.06 95 THR A O 1
ATOM 762 N N . SER A 1 96 ? 8.255 1.779 -19.614 1.00 76.75 96 SER A N 1
ATOM 763 C CA . SER A 1 96 ? 9.569 2.417 -19.500 1.00 76.75 96 SER A CA 1
ATOM 764 C C . SER A 1 96 ? 10.220 2.467 -20.877 1.00 76.75 96 SER A C 1
ATOM 766 O O . SER A 1 96 ? 10.530 1.424 -21.449 1.00 76.75 96 SER A O 1
ATOM 768 N N . VAL A 1 97 ? 10.403 3.670 -21.421 1.00 80.75 97 VAL A N 1
ATOM 769 C CA . VAL A 1 97 ? 11.055 3.887 -22.720 1.00 80.75 97 VAL A CA 1
ATOM 770 C C . VAL A 1 97 ? 12.423 4.511 -22.475 1.00 80.75 97 VAL A C 1
ATOM 772 O O . VAL A 1 97 ? 12.544 5.489 -21.738 1.00 80.75 97 VAL A O 1
ATOM 775 N N . ARG A 1 98 ? 13.463 3.944 -23.089 1.00 86.38 98 ARG A N 1
ATOM 776 C CA . ARG A 1 98 ? 14.823 4.495 -23.078 1.00 86.38 98 ARG A CA 1
ATOM 777 C C . ARG A 1 98 ? 15.282 4.714 -24.512 1.00 86.38 98 ARG A C 1
ATOM 779 O O . ARG A 1 98 ? 14.970 3.908 -25.382 1.00 86.38 98 ARG A O 1
ATOM 786 N N . LYS A 1 99 ? 16.030 5.792 -24.740 1.00 88.31 99 LYS A N 1
ATOM 787 C CA . LYS A 1 99 ? 16.721 6.037 -26.006 1.00 88.31 99 LYS A CA 1
ATOM 788 C C . LYS A 1 99 ? 18.133 5.466 -25.903 1.00 88.31 99 LYS A C 1
ATOM 790 O O . LYS A 1 99 ? 18.846 5.792 -24.955 1.00 88.31 99 LYS A O 1
ATOM 795 N N . VAL A 1 100 ? 18.514 4.631 -26.863 1.00 89.69 100 VAL A N 1
ATOM 796 C CA . VAL A 1 100 ? 19.899 4.182 -27.034 1.00 89.69 100 VAL A CA 1
ATOM 797 C C . VAL A 1 100 ? 20.628 5.261 -27.833 1.00 89.69 100 VAL A C 1
ATOM 799 O O . VAL A 1 100 ? 20.171 5.646 -28.906 1.00 89.69 100 VAL A O 1
ATOM 802 N N . ASP A 1 101 ? 21.689 5.825 -27.257 1.00 91.12 101 ASP A N 1
ATOM 803 C CA . ASP A 1 101 ? 22.461 6.918 -27.874 1.00 91.12 101 ASP A CA 1
ATOM 804 C C . ASP A 1 101 ? 23.691 6.406 -28.641 1.00 91.12 101 ASP A C 1
ATOM 806 O O . ASP A 1 101 ? 24.186 7.069 -29.547 1.00 91.12 101 ASP A O 1
ATOM 810 N N . LYS A 1 102 ? 24.176 5.213 -28.279 1.00 92.69 102 LYS A N 1
ATOM 811 C CA . LYS A 1 102 ? 25.292 4.502 -28.912 1.00 92.69 102 LYS A CA 1
ATOM 812 C C . LYS A 1 102 ? 25.057 3.002 -28.810 1.00 92.69 102 LYS A C 1
ATOM 814 O O . LYS A 1 102 ? 24.489 2.568 -27.805 1.00 92.69 102 LYS A O 1
ATOM 819 N N . ASP A 1 103 ? 25.566 2.258 -29.788 1.00 89.88 103 ASP A N 1
ATOM 820 C CA . ASP A 1 103 ? 25.503 0.798 -29.823 1.00 89.88 103 ASP A CA 1
ATOM 821 C C . ASP A 1 103 ? 25.910 0.202 -28.474 1.00 89.88 103 ASP A C 1
ATOM 823 O O . ASP A 1 103 ? 26.987 0.485 -27.936 1.00 89.88 103 ASP A O 1
ATOM 827 N N . CYS A 1 104 ? 25.033 -0.623 -27.908 1.00 92.25 104 CYS A N 1
ATOM 828 C CA . CYS A 1 104 ? 25.289 -1.277 -26.630 1.00 92.25 104 CYS A CA 1
ATOM 829 C C . CYS A 1 104 ? 24.836 -2.731 -26.650 1.00 92.25 104 CYS A C 1
ATOM 831 O O . CYS A 1 104 ? 23.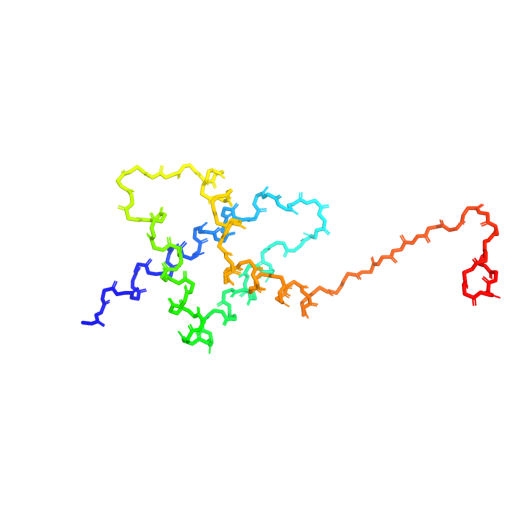859 -3.085 -27.301 1.00 92.25 104 CYS A O 1
ATOM 833 N N . VAL A 1 105 ? 25.544 -3.592 -25.919 1.00 92.38 105 VAL A N 1
ATOM 834 C CA . VAL A 1 105 ? 25.203 -5.015 -25.841 1.00 92.38 105 VAL A CA 1
ATOM 835 C C . VAL A 1 105 ? 24.421 -5.287 -24.561 1.00 92.38 105 VAL A C 1
ATOM 837 O O . VAL A 1 105 ? 24.952 -5.148 -23.460 1.00 92.38 105 VAL A O 1
ATOM 840 N N . ILE A 1 106 ? 23.167 -5.722 -24.698 1.00 90.88 106 ILE A N 1
ATOM 841 C CA . ILE A 1 106 ? 22.321 -6.172 -23.586 1.00 90.88 106 ILE A CA 1
ATOM 842 C C . ILE A 1 106 ? 21.922 -7.627 -23.836 1.00 90.88 106 ILE A C 1
ATOM 844 O O . ILE A 1 106 ? 21.299 -7.952 -24.844 1.00 90.88 106 ILE A O 1
ATOM 848 N N . GLY A 1 107 ? 22.296 -8.529 -22.922 1.00 90.12 107 GLY A N 1
ATOM 849 C CA . GLY A 1 107 ? 21.973 -9.958 -23.043 1.00 90.12 107 GLY A CA 1
ATOM 850 C C . GLY A 1 107 ? 22.532 -10.615 -24.312 1.00 90.12 107 GLY A C 1
ATOM 851 O O . GLY A 1 107 ? 21.882 -11.486 -24.882 1.00 90.12 107 GLY A O 1
ATOM 852 N N . GLY A 1 108 ? 23.695 -10.157 -24.790 1.00 91.12 108 GLY A N 1
ATOM 853 C CA . GLY A 1 108 ? 24.334 -10.651 -26.017 1.00 91.12 108 GLY A CA 1
ATOM 854 C C . GLY A 1 108 ? 23.755 -10.092 -27.322 1.00 91.12 108 GLY A C 1
ATOM 855 O O . GLY A 1 108 ? 24.197 -10.494 -28.393 1.00 91.12 108 GLY A O 1
ATOM 856 N N . LYS A 1 109 ? 22.787 -9.170 -27.254 1.00 89.62 109 LYS A N 1
ATOM 857 C CA . LYS A 1 109 ? 22.221 -8.480 -28.420 1.00 89.62 109 LYS A CA 1
ATOM 858 C C . LYS A 1 109 ? 22.729 -7.046 -28.474 1.00 89.62 109 LYS A C 1
ATOM 860 O O . LYS A 1 109 ? 22.660 -6.355 -27.461 1.00 89.62 109 LYS A O 1
ATOM 865 N N . THR A 1 110 ? 23.195 -6.608 -29.639 1.00 91.12 110 THR A N 1
ATOM 866 C CA . THR A 1 110 ? 23.504 -5.196 -29.900 1.00 91.12 110 THR A CA 1
ATOM 867 C C . THR A 1 110 ? 22.199 -4.433 -30.135 1.00 91.12 110 THR A C 1
ATOM 869 O O . THR A 1 110 ? 21.372 -4.875 -30.935 1.00 91.12 110 THR A O 1
ATOM 872 N N . LEU A 1 111 ? 22.006 -3.340 -29.398 1.00 85.19 111 LEU A N 1
ATOM 873 C CA . LEU A 1 111 ? 20.885 -2.400 -29.486 1.00 85.19 111 LEU A CA 1
ATOM 874 C C . LEU A 1 111 ? 21.339 -1.071 -30.072 1.00 85.19 111 LEU A C 1
ATOM 876 O O . LEU A 1 111 ? 22.472 -0.667 -29.719 1.00 85.19 111 LEU A O 1
#

InterPro domains:
  IPR036396 Cytochrome P450 superfamily [G3DSA:1.10.630.10] (28-111)

Radius of gyration: 18.65 Å; chains: 1; bounding box: 48×29×50 Å

pLDDT: mean 74.94, std 18.68, range [25.92, 93.25]

Sequence (111 aa):
MYWAYVYGLPLLSIALRSLKLTKCSVNSNPWKLASWVLARILHDARLREKIEAEIAPYFTSTNSLSPVKLALKLRNCSYLMATYSEVLWTTSSSTSVRKVDKDCVIGGKTL

Organism: NCBI:txid574789